Protein AF-A0A538CZS0-F1 (afdb_monomer_lite)

Sequence (150 aa):
MLSRRKFIGIAGGVGAAGVAGTAAWSTLLRDHVDQAVDQRDGAADGTQPDTTPSTTAPPTASAKRVLVVLQLSGGNDGLNTLIPSDPRYRDARHALAIPEADLVAINAAGYSLHPSLAPLAPLWNQGTVTAYEGIGMKDQSRSHFKAMDT

Secondary structure (DSSP, 8-state):
---HHHHHHHHHHGGGSTTHHHHHHHHHHHHHHHHHHHHHHTT------------PPPP-------------SS---HHHHEEE--HHHHHH-TTTPPPGGG-EE-SSTTEEE-GGGGGGHHHHHTTS---------SS--S-HHHHHH-

Structure (mmCIF, N/CA/C/O backbone):
data_AF-A0A538CZS0-F1
#
_entry.id   AF-A0A538CZS0-F1
#
loop_
_atom_site.group_PDB
_atom_site.id
_atom_site.type_symbol
_atom_site.label_atom_id
_atom_site.label_alt_id
_atom_site.label_comp_id
_atom_site.label_asym_id
_atom_site.label_entity_id
_atom_site.label_seq_id
_atom_site.pdbx_PDB_ins_code
_atom_site.Cartn_x
_atom_site.Cartn_y
_atom_site.Cartn_z
_atom_site.occupancy
_atom_site.B_iso_or_equiv
_atom_site.auth_seq_id
_atom_site.auth_comp_id
_atom_site.auth_asym_id
_atom_site.auth_atom_id
_atom_site.pdbx_PDB_model_num
ATOM 1 N N . MET A 1 1 ? 10.166 11.599 16.421 1.00 54.00 1 MET A N 1
ATOM 2 C CA . MET A 1 1 ? 8.840 11.584 15.763 1.00 54.00 1 MET A CA 1
ATOM 3 C C . MET A 1 1 ? 8.507 10.177 15.286 1.00 54.00 1 MET A C 1
ATOM 5 O O . MET A 1 1 ? 9.414 9.452 14.886 1.00 54.00 1 MET A O 1
ATOM 9 N N . LEU A 1 2 ? 7.238 9.770 15.365 1.00 65.19 2 LEU A N 1
ATOM 10 C CA . LEU A 1 2 ? 6.766 8.488 14.835 1.00 65.19 2 LEU A CA 1
ATOM 11 C C . LEU A 1 2 ? 6.650 8.588 13.303 1.00 65.19 2 LEU A C 1
ATOM 13 O O . LEU A 1 2 ? 5.971 9.478 12.805 1.00 65.19 2 LEU A O 1
ATOM 17 N N . SER A 1 3 ? 7.336 7.725 12.548 1.00 73.81 3 SER A N 1
ATOM 18 C CA . SER A 1 3 ? 7.251 7.717 11.076 1.00 73.81 3 SER A CA 1
ATOM 19 C C . SER A 1 3 ? 6.062 6.879 10.593 1.00 73.81 3 SER A C 1
ATOM 21 O O . SER A 1 3 ? 5.660 5.949 11.288 1.00 73.81 3 SER A O 1
ATOM 23 N N . ARG A 1 4 ? 5.542 7.127 9.378 1.00 73.81 4 ARG A N 1
ATOM 24 C CA . ARG A 1 4 ? 4.459 6.324 8.758 1.00 73.81 4 ARG A CA 1
ATOM 25 C C . ARG A 1 4 ? 4.717 4.823 8.855 1.00 73.81 4 ARG A C 1
ATOM 27 O O . ARG A 1 4 ? 3.868 4.068 9.311 1.00 73.81 4 ARG A O 1
ATOM 34 N N . ARG A 1 5 ? 5.905 4.395 8.414 1.00 72.25 5 ARG A N 1
ATOM 35 C CA . ARG A 1 5 ? 6.295 2.977 8.416 1.00 72.25 5 ARG A CA 1
ATOM 36 C C . ARG A 1 5 ? 6.303 2.415 9.837 1.00 72.25 5 ARG A C 1
ATOM 38 O O . ARG A 1 5 ? 5.870 1.289 10.040 1.00 72.25 5 ARG A O 1
ATOM 45 N N . LYS A 1 6 ? 6.737 3.215 10.816 1.00 72.56 6 LYS A N 1
ATOM 46 C CA . LYS A 1 6 ? 6.745 2.826 12.228 1.00 72.56 6 LYS A CA 1
ATOM 47 C C . LYS A 1 6 ? 5.328 2.769 12.808 1.00 72.56 6 LYS A C 1
ATOM 49 O O . LYS A 1 6 ? 5.031 1.822 13.518 1.00 72.56 6 LYS A O 1
ATOM 54 N N . PHE A 1 7 ? 4.446 3.707 12.462 1.00 76.62 7 PHE A N 1
ATOM 55 C CA . PHE A 1 7 ? 3.037 3.672 12.861 1.00 76.62 7 PHE A CA 1
ATOM 56 C C . PHE A 1 7 ? 2.324 2.436 12.302 1.00 76.62 7 PHE A C 1
ATOM 58 O O . PHE A 1 7 ? 1.724 1.696 13.070 1.00 76.62 7 PHE A O 1
ATOM 65 N N . ILE A 1 8 ? 2.447 2.158 10.999 1.00 74.12 8 ILE A N 1
ATOM 66 C CA . ILE A 1 8 ? 1.788 0.997 10.379 1.00 74.12 8 ILE A CA 1
ATOM 67 C C . ILE A 1 8 ? 2.381 -0.325 10.887 1.00 74.12 8 ILE A C 1
ATOM 69 O O . ILE A 1 8 ? 1.642 -1.268 11.162 1.00 74.12 8 ILE A O 1
ATOM 73 N N . GLY A 1 9 ? 3.702 -0.380 11.081 1.00 67.19 9 GLY A N 1
ATOM 74 C CA . GLY A 1 9 ? 4.360 -1.537 11.686 1.00 67.19 9 GLY A CA 1
ATOM 75 C C . GLY A 1 9 ? 3.875 -1.820 13.110 1.00 67.19 9 GLY A C 1
ATOM 76 O O . GLY A 1 9 ? 3.697 -2.977 13.473 1.00 67.19 9 GLY A O 1
ATOM 77 N N . ILE A 1 10 ? 3.599 -0.776 13.898 1.00 65.62 10 ILE A N 1
ATOM 78 C CA . ILE A 1 10 ? 3.008 -0.909 15.237 1.00 65.62 10 ILE A CA 1
ATOM 79 C C . ILE A 1 10 ? 1.525 -1.294 15.140 1.00 65.62 10 ILE A C 1
ATOM 81 O O . ILE A 1 10 ? 1.099 -2.196 15.851 1.00 65.62 10 ILE A O 1
ATOM 85 N N . ALA A 1 11 ? 0.755 -0.687 14.232 1.00 58.12 11 ALA A N 1
ATOM 86 C CA . ALA A 1 11 ? -0.676 -0.954 14.069 1.00 58.12 11 ALA A CA 1
ATOM 87 C C . ALA A 1 11 ? -0.975 -2.413 13.685 1.00 58.12 11 ALA A C 1
ATOM 89 O O . ALA A 1 11 ? -1.901 -3.005 14.230 1.00 58.12 11 ALA A O 1
ATOM 90 N N . GLY A 1 12 ? -0.169 -3.024 12.808 1.00 51.12 12 GLY A N 1
ATOM 91 C CA . GLY A 1 12 ? -0.274 -4.463 12.537 1.00 51.12 12 GLY A CA 1
ATOM 92 C C . GLY A 1 12 ? 0.479 -5.354 13.540 1.00 51.12 12 GLY A C 1
ATOM 93 O O . GLY A 1 12 ? 0.241 -6.555 13.605 1.00 51.12 12 GLY A O 1
ATOM 94 N N . GLY A 1 13 ? 1.364 -4.775 14.359 1.00 42.16 13 GLY A N 1
ATOM 95 C CA . GLY A 1 13 ? 2.134 -5.463 15.402 1.00 42.16 13 GLY A CA 1
ATOM 96 C C . GLY A 1 13 ? 1.402 -5.654 16.738 1.00 42.16 13 GLY A C 1
ATOM 97 O O . GLY A 1 13 ? 1.855 -6.435 17.569 1.00 42.16 13 GLY A O 1
ATOM 98 N N . VAL A 1 14 ? 0.244 -5.021 16.953 1.00 43.66 14 VAL A N 1
ATOM 99 C CA . VAL A 1 14 ? -0.605 -5.269 18.144 1.00 43.66 14 VAL A CA 1
ATOM 100 C C . VAL A 1 14 ? -1.499 -6.517 17.968 1.00 43.66 14 VAL A C 1
ATOM 102 O O . VAL A 1 14 ? -2.316 -6.844 18.822 1.00 43.66 14 VAL A O 1
ATOM 105 N N . GLY A 1 15 ? -1.286 -7.299 16.904 1.00 41.75 15 GLY A N 1
ATOM 106 C CA . GLY A 1 15 ? -1.905 -8.614 16.699 1.00 41.75 15 GLY A CA 1
ATOM 107 C C . GLY A 1 15 ? -1.211 -9.794 17.398 1.00 41.75 15 GLY A C 1
ATOM 108 O O . GLY A 1 15 ? -1.587 -10.932 17.139 1.00 41.75 15 GLY A O 1
ATOM 109 N N . ALA A 1 16 ? -0.205 -9.561 18.254 1.00 39.06 16 ALA A N 1
ATOM 110 C CA . ALA A 1 16 ? 0.530 -10.623 18.961 1.00 39.06 16 ALA A CA 1
ATOM 111 C C . ALA A 1 16 ? 0.676 -10.387 20.479 1.00 39.06 16 ALA A C 1
ATOM 113 O O . ALA A 1 16 ? 1.658 -10.800 21.090 1.00 39.06 16 ALA A O 1
ATOM 114 N N . ALA A 1 17 ? -0.307 -9.747 21.114 1.00 35.91 17 ALA A N 1
ATOM 115 C CA . ALA A 1 17 ? -0.451 -9.754 22.569 1.00 35.91 17 ALA A CA 1
ATOM 116 C C . ALA A 1 17 ? -1.849 -10.280 22.897 1.00 35.91 17 ALA A C 1
ATOM 118 O O . ALA A 1 17 ? -2.836 -9.550 22.787 1.00 35.91 17 ALA A O 1
ATOM 119 N N . GLY A 1 18 ? -1.926 -11.577 23.214 1.00 33.78 18 GLY A N 1
ATOM 120 C CA . GLY A 1 18 ? -3.180 -12.283 23.466 1.00 33.78 18 GLY A CA 1
ATOM 121 C C . GLY A 1 18 ? -4.102 -11.494 24.386 1.00 33.78 18 GLY A C 1
ATOM 122 O O . GLY A 1 18 ? -3.630 -11.028 25.410 1.00 33.78 18 GLY A O 1
ATOM 123 N N . VAL A 1 19 ? -5.370 -11.347 23.979 1.00 40.50 19 VAL A N 1
ATOM 124 C CA . VAL A 1 19 ? -6.571 -10.808 24.668 1.00 40.50 19 VAL A CA 1
ATOM 125 C C . VAL A 1 19 ? -6.433 -9.458 25.415 1.00 40.50 19 VAL A C 1
ATOM 127 O O . VAL A 1 19 ? -7.321 -8.620 25.313 1.00 40.50 19 VAL A O 1
ATOM 130 N N . ALA A 1 20 ? -5.336 -9.184 26.114 1.00 39.78 20 ALA A N 1
ATOM 131 C CA . ALA A 1 20 ? -5.055 -7.974 26.875 1.00 39.78 20 ALA A CA 1
ATOM 132 C C . ALA A 1 20 ? -4.499 -6.809 26.030 1.00 39.78 20 ALA A C 1
ATOM 134 O O . ALA A 1 20 ? -4.776 -5.651 26.336 1.00 39.78 20 ALA A O 1
ATOM 135 N N . GLY A 1 21 ? -3.732 -7.075 24.964 1.00 34.44 21 GLY A N 1
ATOM 136 C CA . GLY A 1 21 ? -3.072 -6.014 24.186 1.00 34.44 21 GLY A CA 1
ATOM 137 C C . GLY A 1 21 ? -4.030 -5.210 23.303 1.00 34.44 21 GLY A C 1
ATOM 138 O O . GLY A 1 21 ? -4.004 -3.979 23.305 1.00 34.44 21 GLY A O 1
ATOM 139 N N . THR A 1 22 ? -4.926 -5.897 22.594 1.00 42.97 22 THR A N 1
ATOM 140 C CA . THR A 1 22 ? -6.018 -5.269 21.833 1.00 42.97 22 THR A CA 1
ATOM 141 C C . THR A 1 22 ? -7.016 -4.576 22.759 1.00 42.97 22 THR A C 1
ATOM 143 O O . THR A 1 22 ? -7.485 -3.483 22.442 1.00 42.97 22 THR A O 1
ATOM 146 N N . ALA A 1 23 ? -7.282 -5.157 23.936 1.00 47.72 23 ALA A N 1
ATOM 147 C CA . ALA A 1 23 ? -8.122 -4.545 24.957 1.00 47.72 23 ALA A CA 1
ATOM 148 C C . ALA A 1 23 ? -7.555 -3.189 25.400 1.00 47.72 23 ALA A C 1
ATOM 150 O O . ALA A 1 23 ? -8.274 -2.201 25.295 1.00 47.72 23 ALA A O 1
ATOM 151 N N . ALA A 1 24 ? -6.271 -3.110 25.761 1.00 46.84 24 ALA A N 1
ATOM 152 C CA . ALA A 1 24 ? -5.651 -1.886 26.273 1.00 46.84 24 ALA A CA 1
ATOM 153 C C . ALA A 1 24 ? -5.625 -0.725 25.260 1.00 46.84 24 ALA A C 1
ATOM 155 O O . ALA A 1 24 ? -5.932 0.414 25.607 1.00 46.84 24 ALA A O 1
ATOM 156 N N . TRP A 1 25 ? -5.302 -0.998 23.990 1.00 46.38 25 TRP A N 1
ATOM 157 C CA . TRP A 1 25 ? -5.346 0.035 22.946 1.00 46.38 25 TRP A CA 1
ATOM 158 C C . TRP A 1 25 ? -6.777 0.464 22.628 1.00 46.38 25 TRP A C 1
ATOM 160 O O . TRP A 1 25 ? -7.038 1.646 22.422 1.00 46.38 25 TRP A O 1
ATOM 170 N N . SER A 1 26 ? -7.718 -0.482 22.631 1.00 53.31 26 SER A N 1
ATOM 171 C CA . SER A 1 26 ? -9.125 -0.177 22.395 1.00 53.31 26 SER A CA 1
ATOM 172 C C . SER A 1 26 ? -9.767 0.606 23.544 1.00 53.31 26 SER A C 1
ATOM 174 O O . SER A 1 26 ? -10.614 1.447 23.275 1.00 53.31 26 SER A O 1
ATOM 176 N N . THR A 1 27 ? -9.373 0.379 24.803 1.00 54.12 27 THR A N 1
ATOM 177 C CA . THR A 1 27 ? -9.865 1.150 25.958 1.00 54.12 27 THR A CA 1
ATOM 178 C C . THR A 1 27 ? -9.278 2.551 25.969 1.00 54.12 27 THR A C 1
ATOM 180 O O . THR A 1 27 ? -10.036 3.503 26.030 1.00 54.12 27 THR A O 1
ATOM 183 N N . LEU A 1 28 ? -7.963 2.700 25.775 1.00 56.12 28 LEU A N 1
ATOM 184 C CA . LEU A 1 28 ? -7.327 4.021 25.713 1.00 56.12 28 LEU A CA 1
ATOM 185 C C . LEU A 1 28 ? -7.893 4.890 24.583 1.00 56.12 28 LEU A C 1
ATOM 187 O O . LEU A 1 28 ? -8.111 6.084 24.779 1.00 56.12 28 LEU A O 1
ATOM 191 N N . LEU A 1 29 ? -8.147 4.295 23.412 1.00 61.44 29 LEU A N 1
ATOM 192 C CA . LEU A 1 29 ? -8.760 5.004 22.292 1.00 61.44 29 LEU A CA 1
ATOM 193 C C . LEU A 1 29 ? -10.229 5.348 22.575 1.00 61.44 29 LEU A C 1
ATOM 195 O O . LEU A 1 29 ? -10.646 6.450 22.237 1.00 61.44 29 LEU A O 1
ATOM 199 N N . ARG A 1 30 ? -10.996 4.443 23.206 1.00 63.91 30 ARG A N 1
ATOM 200 C CA . ARG A 1 30 ? -12.384 4.712 23.624 1.00 63.91 30 ARG A CA 1
ATOM 201 C C . ARG A 1 30 ? -12.447 5.851 24.633 1.00 63.91 30 ARG A C 1
ATOM 203 O O . ARG A 1 30 ? -13.169 6.800 24.380 1.00 63.91 30 ARG A O 1
ATOM 210 N N . ASP A 1 31 ? -11.615 5.830 25.668 1.00 61.44 31 ASP A N 1
ATOM 211 C CA . ASP A 1 31 ? -11.610 6.867 26.704 1.00 61.44 31 ASP A CA 1
ATOM 212 C C . ASP A 1 31 ? -11.300 8.255 26.114 1.00 61.44 31 ASP A C 1
ATOM 214 O O . ASP A 1 31 ? -11.951 9.237 26.456 1.00 61.44 31 ASP A O 1
ATOM 218 N N . HIS A 1 32 ? -10.347 8.349 25.177 1.00 61.78 32 HIS A N 1
ATOM 219 C CA . HIS A 1 32 ? -10.022 9.619 24.507 1.00 61.78 32 HIS A CA 1
ATOM 220 C C . HIS A 1 32 ? -11.127 10.086 23.559 1.00 61.78 32 HIS A C 1
ATOM 222 O O . HIS A 1 32 ? -11.363 11.284 23.415 1.00 61.78 32 HIS A O 1
ATOM 228 N N . VAL A 1 33 ? -11.786 9.145 22.888 1.00 64.25 33 VAL A N 1
ATOM 229 C CA . VAL A 1 33 ? -12.923 9.425 22.015 1.00 64.25 33 VAL A CA 1
ATOM 230 C C . VAL A 1 33 ? -14.121 9.906 22.829 1.00 64.25 33 VAL A C 1
ATOM 232 O O . VAL A 1 33 ? -14.718 10.913 22.463 1.00 64.25 33 VAL A O 1
ATOM 235 N N . ASP A 1 34 ? -14.436 9.240 23.936 1.00 65.19 34 ASP A N 1
ATOM 236 C CA . ASP A 1 34 ? -15.552 9.584 24.813 1.00 6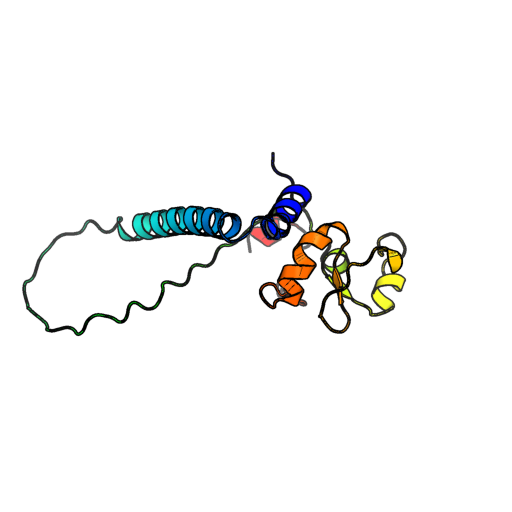5.19 34 ASP A CA 1
ATOM 237 C C . ASP A 1 34 ? -15.315 10.953 25.468 1.00 65.19 34 ASP A C 1
ATOM 239 O O . ASP A 1 34 ? -16.191 11.814 25.420 1.00 65.19 34 ASP A O 1
ATOM 243 N N . GLN A 1 35 ? -14.088 11.233 25.928 1.00 61.09 35 GLN A N 1
ATOM 244 C CA . GLN A 1 35 ? -13.702 12.567 26.410 1.00 61.09 35 GLN A CA 1
ATOM 245 C C . GLN A 1 35 ? -13.814 13.651 25.325 1.00 61.09 35 GLN A C 1
ATOM 247 O O . GLN A 1 35 ? -14.250 14.766 25.610 1.00 61.09 35 GLN A O 1
ATOM 252 N N . ALA A 1 36 ? -13.440 13.346 24.079 1.00 56.00 36 ALA A N 1
ATOM 253 C CA . ALA A 1 36 ? -13.548 14.289 22.964 1.00 56.00 36 ALA A CA 1
ATOM 254 C C . ALA A 1 36 ? -15.002 14.527 22.513 1.00 56.00 36 ALA A C 1
ATOM 256 O O . ALA A 1 36 ? -15.297 15.577 21.939 1.00 56.00 36 ALA A O 1
ATOM 257 N N . VAL A 1 37 ? -15.901 13.565 22.744 1.00 59.53 37 VAL A N 1
ATOM 258 C CA . VAL A 1 37 ? -17.344 13.695 22.502 1.00 59.53 37 VAL A CA 1
ATOM 259 C C . VAL A 1 37 ? -17.992 14.534 23.606 1.00 59.53 37 VAL A C 1
ATOM 261 O O . VAL A 1 37 ? -18.672 15.506 23.287 1.00 59.53 37 VAL A O 1
ATOM 264 N N . ASP A 1 38 ? -17.703 14.249 24.877 1.00 63.47 38 ASP A N 1
ATOM 265 C CA . ASP A 1 38 ? -18.254 14.992 26.021 1.00 63.47 38 ASP A CA 1
ATOM 266 C C . ASP A 1 38 ? -17.830 16.473 26.023 1.00 63.47 38 ASP A C 1
ATOM 268 O O . ASP A 1 38 ? -18.616 17.354 26.371 1.00 63.47 38 ASP A O 1
ATOM 272 N N . GLN A 1 39 ? -16.616 16.786 25.553 1.00 58.34 39 GLN A N 1
ATOM 273 C CA . GLN A 1 39 ? -16.155 18.172 25.399 1.00 58.34 39 GLN A CA 1
ATOM 274 C C . GLN A 1 39 ? -16.937 18.984 24.351 1.00 58.34 39 GLN A C 1
ATOM 276 O O . GLN A 1 39 ? -16.927 20.213 24.418 1.00 58.34 39 GLN A O 1
ATOM 281 N N . ARG A 1 40 ? -17.611 18.341 23.384 1.00 50.72 40 ARG A N 1
ATOM 282 C CA . ARG A 1 40 ? -18.443 19.039 22.382 1.00 50.72 40 ARG A CA 1
ATOM 283 C C . ARG A 1 40 ? -19.852 19.321 22.887 1.00 50.72 40 ARG A C 1
ATOM 285 O O . ARG A 1 40 ? -20.420 20.348 22.526 1.00 50.72 40 ARG A O 1
ATOM 292 N N . ASP A 1 41 ? -20.383 18.442 23.729 1.00 53.03 41 ASP A N 1
ATOM 293 C CA . ASP A 1 41 ? -21.728 18.574 24.294 1.00 53.03 41 ASP A CA 1
ATOM 294 C C . ASP A 1 41 ? -21.758 19.556 25.492 1.00 53.03 41 ASP A C 1
ATOM 296 O O . ASP A 1 41 ? -22.818 20.055 25.862 1.00 53.03 41 ASP A O 1
ATOM 300 N N . GLY A 1 42 ? -20.594 19.903 26.060 1.00 43.97 42 GLY A N 1
ATOM 301 C CA . GLY A 1 42 ? -20.446 20.829 27.193 1.00 43.97 42 GLY A CA 1
ATOM 302 C C . GLY A 1 42 ? -20.408 22.332 26.865 1.00 43.97 42 GLY A C 1
ATOM 303 O O . GLY A 1 42 ? -20.180 23.128 27.769 1.00 43.97 42 GLY A O 1
ATOM 304 N N . ALA A 1 43 ? -20.605 22.748 25.607 1.00 44.09 43 ALA A N 1
ATOM 305 C CA . ALA A 1 43 ? -20.548 24.161 25.191 1.00 44.09 43 ALA A CA 1
ATOM 306 C C . ALA A 1 43 ? -21.929 24.835 25.018 1.00 44.09 43 ALA A C 1
ATOM 308 O O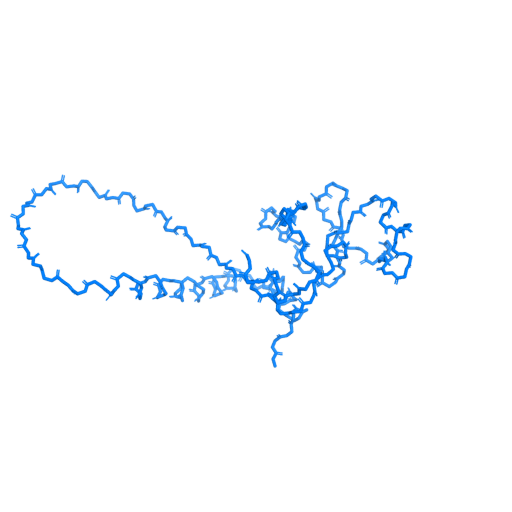 . ALA A 1 43 ? -22.042 25.839 24.314 1.00 44.09 43 ALA A O 1
ATOM 309 N N . ALA A 1 44 ? -22.981 24.300 25.644 1.00 43.50 44 ALA A N 1
ATOM 310 C CA . ALA A 1 44 ? -24.325 24.879 25.637 1.00 43.50 44 ALA A CA 1
ATOM 311 C C . ALA A 1 44 ? -24.746 25.340 27.045 1.00 43.50 44 ALA A C 1
ATOM 313 O O . ALA A 1 44 ? -25.640 24.764 27.660 1.00 43.50 44 ALA A O 1
ATOM 314 N N . ASP A 1 45 ? -24.114 26.401 27.550 1.00 43.53 45 ASP A N 1
ATOM 315 C CA . ASP A 1 45 ? -24.638 27.163 28.688 1.00 43.53 45 ASP A CA 1
ATOM 316 C C . ASP A 1 45 ? -25.668 28.187 28.188 1.00 43.53 45 ASP A C 1
ATOM 318 O O . ASP A 1 45 ? -25.334 29.204 27.579 1.00 43.53 45 ASP A O 1
ATOM 322 N N . GLY A 1 46 ? -26.944 27.890 28.440 1.00 34.56 46 GLY A N 1
ATOM 323 C CA . GLY A 1 46 ? -28.086 28.740 28.113 1.00 34.56 46 GLY A CA 1
ATOM 324 C C . GLY A 1 46 ? -29.377 28.261 28.787 1.00 34.56 46 GLY A C 1
ATOM 325 O O . GLY A 1 46 ? -30.209 27.624 28.158 1.00 34.56 46 GLY A O 1
ATOM 326 N N . THR A 1 47 ? -29.495 28.538 30.087 1.00 36.44 47 THR A N 1
ATOM 327 C CA . THR A 1 47 ? -30.707 28.778 30.906 1.00 36.44 47 THR A CA 1
ATOM 328 C C . THR A 1 47 ? -32.098 28.404 30.331 1.00 36.44 47 THR A C 1
ATOM 330 O O . THR A 1 47 ? -32.612 29.125 29.484 1.00 36.44 47 THR A O 1
ATOM 333 N N . GLN A 1 48 ? -32.781 27.376 30.873 1.00 36.41 48 GLN A N 1
ATOM 334 C CA . GLN A 1 48 ? -33.893 27.438 31.871 1.00 36.41 48 GLN A CA 1
ATOM 335 C C . GLN A 1 48 ? -34.649 26.078 31.980 1.00 36.41 48 GLN A C 1
ATOM 337 O O . GLN A 1 48 ? -34.676 25.326 31.008 1.00 36.41 48 GLN A O 1
ATOM 342 N N . PRO A 1 49 ? -35.277 25.746 33.133 1.00 47.16 49 PRO A N 1
ATOM 343 C CA . PRO A 1 49 ? -35.949 24.472 33.376 1.00 47.16 49 PRO A CA 1
ATOM 344 C C . PRO A 1 49 ? -37.452 24.556 33.073 1.00 47.16 49 PRO A C 1
ATOM 346 O O . PRO A 1 49 ? -38.093 25.553 33.402 1.00 47.16 49 PRO A O 1
ATOM 349 N N . ASP A 1 50 ? -38.032 23.482 32.538 1.00 31.81 50 ASP A N 1
ATOM 350 C CA . ASP A 1 50 ? -39.476 23.272 32.621 1.00 31.81 50 ASP A CA 1
ATOM 351 C C . ASP A 1 50 ? -39.789 21.795 32.890 1.00 31.81 50 ASP A C 1
ATOM 353 O O . ASP A 1 50 ? -39.258 20.882 32.254 1.00 31.81 50 ASP A O 1
ATOM 357 N N . THR A 1 51 ? -40.598 21.564 33.918 1.00 42.88 51 THR A N 1
ATOM 358 C CA . THR A 1 51 ? -40.923 20.249 34.469 1.00 42.88 51 THR A CA 1
ATOM 359 C C . THR A 1 51 ? -42.201 19.712 33.834 1.00 42.88 51 THR A C 1
ATOM 361 O O . THR A 1 51 ? -43.301 20.093 34.227 1.00 42.88 51 THR A O 1
ATOM 364 N N . THR A 1 52 ? -42.077 18.753 32.917 1.00 33.81 52 THR A N 1
ATOM 365 C CA . THR A 1 52 ? -43.170 17.836 32.549 1.00 33.81 52 THR A CA 1
ATOM 366 C C . THR A 1 52 ? -42.642 16.399 32.505 1.00 33.81 52 THR A C 1
ATOM 368 O O . THR A 1 52 ? -41.691 16.123 31.772 1.00 33.81 52 THR A O 1
ATOM 371 N N . PRO A 1 53 ? -43.211 15.447 33.273 1.00 38.22 53 PRO A N 1
ATOM 372 C CA . PRO A 1 53 ? -42.757 14.066 33.234 1.00 38.22 53 PRO A CA 1
ATOM 373 C C . PRO A 1 53 ? -43.377 13.381 32.013 1.00 38.22 53 PRO A C 1
ATOM 375 O O . PRO A 1 53 ? -44.513 12.913 32.047 1.00 38.22 53 PRO A O 1
ATOM 378 N N . SER A 1 54 ? -42.633 13.318 30.912 1.00 33.84 54 SER A N 1
ATOM 379 C CA . SER A 1 54 ? -42.939 12.400 29.816 1.00 33.84 54 SER A CA 1
ATOM 380 C C . SER A 1 54 ? -42.280 11.054 30.120 1.00 33.84 54 SER A C 1
ATOM 382 O O . SER A 1 54 ? -41.058 10.936 30.203 1.00 33.84 54 SER A O 1
ATOM 384 N N . THR A 1 55 ? -43.110 10.027 30.322 1.00 42.38 55 THR A N 1
ATOM 385 C CA . THR A 1 55 ? -42.665 8.629 30.385 1.00 42.38 55 THR A CA 1
ATOM 386 C C . THR A 1 55 ? -42.081 8.268 29.022 1.00 42.38 55 THR A C 1
ATOM 388 O O . THR A 1 55 ? -42.805 7.920 28.094 1.00 42.38 55 THR A O 1
ATOM 391 N N . THR A 1 56 ? -40.765 8.411 28.894 1.00 37.41 56 THR A N 1
ATOM 392 C CA . THR A 1 56 ? -39.998 8.008 27.718 1.00 37.41 56 THR A CA 1
ATOM 393 C C . THR A 1 56 ? -39.352 6.673 28.052 1.00 37.41 56 THR A C 1
ATOM 395 O O . THR A 1 56 ? -38.575 6.573 29.002 1.00 37.41 56 THR A O 1
ATOM 398 N N . ALA A 1 57 ? -39.720 5.630 27.305 1.00 38.31 57 ALA A N 1
ATOM 399 C CA . ALA A 1 57 ? -39.007 4.357 27.307 1.00 38.31 57 ALA A CA 1
ATOM 400 C C . ALA A 1 57 ? -37.494 4.620 27.177 1.00 38.31 57 ALA A C 1
ATOM 402 O O . ALA A 1 57 ? -37.125 5.556 26.462 1.00 38.31 57 ALA A O 1
ATOM 403 N N . PRO A 1 58 ? -36.617 3.845 27.845 1.00 39.16 58 PRO A N 1
ATOM 404 C CA . PRO A 1 58 ? -35.187 4.103 27.787 1.00 39.16 58 PRO A CA 1
ATOM 405 C C . PRO A 1 58 ? -34.769 4.156 26.313 1.00 39.16 58 PRO A C 1
ATOM 407 O O . PRO A 1 58 ? -35.089 3.218 25.571 1.00 39.16 58 PRO A O 1
ATOM 410 N N . PRO A 1 59 ? -34.111 5.238 25.852 1.00 43.44 59 PRO A N 1
ATOM 411 C CA . PRO A 1 59 ? -33.564 5.246 24.513 1.00 43.44 59 PRO A CA 1
ATOM 412 C C . PRO A 1 59 ? -32.654 4.027 24.433 1.00 43.44 59 PRO A C 1
ATOM 414 O O . PRO A 1 59 ? -31.734 3.873 25.238 1.00 43.44 59 PRO A O 1
ATOM 417 N N . THR A 1 60 ? -32.939 3.119 23.500 1.00 46.53 60 THR A N 1
ATOM 418 C CA . THR A 1 60 ? -31.948 2.119 23.117 1.00 46.53 60 THR A CA 1
ATOM 419 C C . THR A 1 60 ? -30.779 2.942 22.619 1.00 46.53 60 THR A C 1
ATOM 421 O O . THR A 1 60 ? -30.882 3.545 21.553 1.00 46.53 60 THR A O 1
ATOM 424 N N . ALA A 1 61 ? -29.747 3.086 23.451 1.00 52.28 61 ALA A N 1
ATOM 425 C CA . ALA A 1 61 ? -28.592 3.901 23.146 1.00 52.28 61 ALA A CA 1
ATOM 426 C C . ALA A 1 61 ? -28.018 3.362 21.840 1.00 52.28 61 ALA A C 1
ATOM 428 O O . ALA A 1 61 ? -27.381 2.309 21.811 1.00 52.28 61 ALA A O 1
ATOM 429 N N . SER A 1 62 ? -28.323 4.037 20.731 1.00 58.44 62 SER A N 1
ATOM 430 C CA . SER A 1 62 ? -27.700 3.764 19.452 1.00 58.44 62 SER A CA 1
ATOM 431 C C . SER A 1 62 ? -26.215 3.909 19.717 1.00 58.44 62 SER A C 1
ATOM 433 O O . SER A 1 62 ? -25.781 5.012 20.055 1.00 58.44 62 SER A O 1
ATOM 435 N N . ALA A 1 63 ? -25.470 2.802 19.673 1.00 65.25 63 ALA A N 1
ATOM 436 C CA . ALA A 1 63 ? -24.040 2.818 19.935 1.00 65.25 63 ALA A CA 1
ATOM 437 C C . ALA A 1 63 ? -23.432 3.963 19.117 1.00 65.25 63 ALA A C 1
ATOM 439 O O . ALA A 1 63 ? -23.516 3.950 17.883 1.00 65.25 63 ALA A O 1
ATOM 440 N N . LYS A 1 64 ? -22.941 5.003 19.809 1.00 75.75 64 LYS A N 1
ATOM 441 C CA . LYS A 1 64 ? -22.413 6.210 19.171 1.00 75.75 64 LYS A CA 1
ATOM 442 C C . LYS A 1 64 ? -21.315 5.748 18.209 1.00 75.75 64 LYS A C 1
ATOM 444 O O . LYS A 1 64 ? -20.354 5.102 18.621 1.00 75.75 64 LYS A O 1
ATOM 449 N N . ARG A 1 65 ? -21.489 5.993 16.908 1.00 83.94 65 ARG A N 1
ATOM 450 C CA . ARG A 1 65 ? -20.485 5.627 15.901 1.00 83.94 65 ARG A CA 1
ATOM 451 C C . ARG A 1 65 ? -19.440 6.725 15.862 1.00 83.94 65 ARG A C 1
ATOM 453 O O . ARG A 1 65 ? -19.777 7.886 15.658 1.00 83.94 65 ARG A O 1
ATOM 460 N N . VAL A 1 66 ? -18.184 6.343 16.030 1.00 87.88 66 VAL A N 1
ATOM 461 C CA . VAL A 1 66 ? -17.059 7.275 16.023 1.00 87.88 66 VAL A CA 1
ATOM 462 C C . VAL A 1 66 ? -16.238 7.018 14.771 1.00 87.88 66 VAL A C 1
ATOM 464 O O . VAL A 1 66 ? -15.836 5.886 14.507 1.00 87.88 66 VAL A O 1
ATOM 467 N N . LEU A 1 67 ? -15.984 8.079 14.008 1.00 89.00 67 LEU A N 1
ATOM 468 C CA . LEU A 1 67 ? -15.044 8.063 12.896 1.00 89.00 67 LEU A CA 1
ATOM 469 C C . LEU A 1 67 ? -13.708 8.638 13.364 1.00 89.00 67 LEU A C 1
ATOM 471 O O . LEU A 1 67 ? -13.626 9.804 13.746 1.00 89.00 67 LEU A O 1
ATOM 475 N N . VAL A 1 68 ? -12.659 7.824 13.288 1.00 88.69 68 VAL A N 1
ATOM 476 C CA . VAL A 1 68 ? -11.281 8.269 13.508 1.00 88.69 68 VAL A CA 1
ATOM 477 C C . VAL A 1 68 ? -10.619 8.462 12.148 1.00 88.69 68 VAL A C 1
ATOM 479 O O . VAL A 1 68 ? -10.510 7.515 11.371 1.00 88.69 68 VAL A O 1
ATOM 482 N N . VAL A 1 69 ? -10.169 9.685 11.861 1.00 90.31 69 VAL A N 1
ATOM 483 C CA . VAL A 1 69 ? -9.445 10.019 10.626 1.00 90.31 69 VAL A CA 1
ATOM 484 C C . VAL A 1 69 ? -7.963 10.171 10.943 1.00 90.31 69 VAL A C 1
ATOM 486 O O . VAL A 1 69 ? -7.576 10.993 11.770 1.00 90.31 69 VAL A O 1
ATOM 489 N N . LEU A 1 70 ? -7.127 9.380 10.270 1.00 87.25 70 LEU A N 1
ATOM 490 C CA . LEU A 1 70 ? -5.674 9.434 10.409 1.00 87.25 70 LEU A CA 1
ATOM 491 C C . LEU A 1 70 ? -5.068 10.133 9.193 1.00 87.25 70 LEU A C 1
ATOM 493 O O . LEU A 1 70 ? -4.981 9.550 8.112 1.00 87.25 70 LEU A O 1
ATOM 497 N N . GLN A 1 71 ? -4.617 11.373 9.372 1.00 86.19 71 GLN A N 1
ATOM 498 C CA . GLN A 1 71 ? -3.858 12.087 8.350 1.00 86.19 71 GLN A CA 1
ATOM 499 C C . GLN A 1 71 ? -2.368 11.773 8.494 1.00 86.19 71 GLN A C 1
ATOM 501 O O . GLN A 1 71 ? -1.767 11.970 9.550 1.00 86.19 71 GLN A O 1
ATOM 506 N N . LEU A 1 72 ? -1.758 11.293 7.414 1.00 84.12 72 LEU A N 1
ATOM 507 C CA . LEU A 1 72 ? -0.332 10.992 7.358 1.00 84.12 72 LEU A CA 1
ATOM 508 C C . LEU A 1 72 ? 0.355 12.043 6.484 1.00 84.12 72 LEU A C 1
ATOM 510 O O . LEU A 1 72 ? 0.038 12.159 5.303 1.00 84.12 72 LEU A O 1
ATOM 514 N N . SER A 1 73 ? 1.292 12.809 7.049 1.00 81.00 73 SER A N 1
ATOM 515 C CA . SER A 1 73 ? 2.034 13.828 6.296 1.00 81.00 73 SER A CA 1
ATOM 516 C C . SER A 1 73 ? 2.911 13.209 5.198 1.00 81.00 73 SER A C 1
ATOM 518 O O . SER A 1 73 ? 3.553 12.175 5.407 1.00 81.00 73 SER A O 1
ATOM 520 N N . GLY A 1 74 ? 2.995 13.892 4.051 1.00 82.19 74 GLY A N 1
ATOM 521 C CA . GLY A 1 74 ? 3.793 13.487 2.889 1.00 82.19 74 GLY A CA 1
ATOM 522 C C . GLY A 1 74 ? 2.968 12.845 1.766 1.00 82.19 74 GLY A C 1
ATOM 523 O O . GLY A 1 74 ? 1.742 12.850 1.789 1.00 82.19 74 GLY A O 1
ATOM 524 N N . GLY A 1 75 ? 3.653 12.312 0.749 1.00 83.69 75 GLY A N 1
ATOM 525 C CA . GLY A 1 75 ? 3.020 11.613 -0.373 1.00 83.69 75 GLY A CA 1
ATOM 526 C C . GLY A 1 75 ? 2.838 10.114 -0.110 1.00 83.69 75 GLY A C 1
ATOM 527 O O . GLY A 1 75 ? 3.718 9.459 0.464 1.00 83.69 75 GLY A O 1
ATOM 528 N N . ASN A 1 76 ? 1.718 9.550 -0.569 1.00 88.75 76 ASN A N 1
ATOM 529 C CA . ASN A 1 76 ? 1.522 8.105 -0.637 1.00 88.75 76 ASN A CA 1
ATOM 530 C C . ASN A 1 76 ? 1.515 7.625 -2.089 1.00 88.75 76 ASN A C 1
ATOM 532 O O . ASN A 1 76 ? 0.847 8.211 -2.936 1.00 88.75 76 ASN A O 1
ATOM 536 N N . ASP A 1 77 ? 2.228 6.536 -2.356 1.00 92.44 77 ASP A N 1
ATOM 537 C CA . ASP A 1 77 ? 2.143 5.833 -3.631 1.00 92.44 77 ASP A CA 1
ATOM 538 C C . ASP A 1 77 ? 1.071 4.748 -3.511 1.00 92.44 77 ASP A C 1
ATOM 540 O O . ASP A 1 77 ? 1.326 3.666 -2.979 1.00 92.44 77 ASP A O 1
ATOM 544 N N . GLY A 1 78 ? -0.155 5.069 -3.932 1.00 92.25 78 GLY A N 1
ATOM 545 C CA . GLY A 1 78 ? -1.308 4.175 -3.794 1.00 92.25 78 GLY A CA 1
ATOM 546 C C . GLY A 1 78 ? -1.105 2.833 -4.498 1.00 92.25 78 GLY A C 1
ATOM 547 O O . GLY A 1 78 ? -1.384 1.795 -3.906 1.00 92.25 78 GLY A O 1
ATOM 548 N N . LEU A 1 79 ? -0.506 2.848 -5.694 1.00 94.75 79 LEU A N 1
ATOM 549 C CA . LEU A 1 79 ? -0.256 1.643 -6.493 1.00 94.75 79 LEU A CA 1
ATOM 550 C C . LEU A 1 79 ? 0.837 0.745 -5.907 1.00 94.75 79 LEU A C 1
ATOM 552 O O . LEU A 1 79 ? 0.834 -0.450 -6.164 1.00 94.75 79 LEU A O 1
ATOM 556 N N . ASN A 1 80 ? 1.757 1.291 -5.105 1.00 96.00 80 ASN A N 1
ATOM 557 C CA . ASN A 1 80 ? 2.681 0.474 -4.315 1.00 96.00 80 ASN A CA 1
ATOM 558 C C . ASN A 1 80 ? 2.142 0.169 -2.913 1.00 96.00 80 ASN A C 1
ATOM 560 O O . ASN A 1 80 ? 2.783 -0.584 -2.199 1.00 96.00 80 ASN A O 1
ATOM 564 N N . THR A 1 81 ? 1.011 0.743 -2.491 1.00 95.06 81 THR A N 1
ATOM 565 C CA . THR A 1 81 ? 0.355 0.435 -1.206 1.00 95.06 81 THR A CA 1
ATOM 566 C C . THR A 1 81 ? -0.547 -0.787 -1.362 1.00 95.06 81 THR A C 1
ATOM 568 O O . THR A 1 81 ? -0.408 -1.754 -0.616 1.00 95.06 81 THR A O 1
ATOM 571 N N . LEU A 1 82 ? -1.436 -0.732 -2.355 1.00 95.62 82 LEU A N 1
ATOM 572 C CA . LEU A 1 82 ? -2.325 -1.801 -2.784 1.00 95.62 82 LEU A CA 1
ATOM 573 C C . LEU A 1 82 ? -1.977 -2.106 -4.243 1.00 95.62 82 LEU A C 1
ATOM 575 O O . LEU A 1 82 ? -2.306 -1.336 -5.142 1.00 95.62 82 LEU A O 1
ATOM 579 N N . ILE A 1 83 ? -1.230 -3.183 -4.448 1.00 97.00 83 ILE A N 1
ATOM 580 C CA . ILE A 1 83 ? -0.545 -3.495 -5.700 1.00 97.00 83 ILE A CA 1
ATOM 581 C C . ILE A 1 83 ? -1.458 -4.377 -6.547 1.00 97.00 83 ILE A C 1
ATOM 583 O O . ILE A 1 83 ? -1.735 -5.503 -6.131 1.00 97.00 83 ILE A O 1
ATOM 587 N N . PRO A 1 84 ? -1.940 -3.904 -7.708 1.00 96.31 84 PRO A N 1
ATOM 588 C CA . PRO A 1 84 ? -2.756 -4.722 -8.589 1.00 96.31 84 PRO A CA 1
ATOM 589 C C . PRO A 1 84 ? -1.895 -5.775 -9.298 1.00 96.31 84 PRO A C 1
ATOM 591 O O . PRO A 1 84 ? -0.756 -5.526 -9.686 1.00 96.31 84 PRO A O 1
ATOM 594 N N . SER A 1 85 ? -2.481 -6.946 -9.520 1.00 95.12 85 SER A N 1
ATOM 595 C CA . SER A 1 85 ? -1.901 -8.043 -10.311 1.00 95.12 85 SER A CA 1
ATOM 596 C C . SER A 1 85 ? -1.891 -7.777 -11.823 1.00 95.12 85 SER A C 1
ATOM 598 O O . SER A 1 85 ? -1.294 -8.542 -12.579 1.00 95.12 85 SER A O 1
ATOM 600 N N . ASP A 1 86 ? -2.542 -6.698 -12.273 1.00 95.19 86 ASP A N 1
ATOM 601 C CA . ASP A 1 86 ? -2.580 -6.289 -13.676 1.00 95.19 86 ASP A CA 1
ATOM 602 C C . ASP A 1 86 ? -1.152 -6.026 -14.205 1.00 95.19 86 ASP A C 1
ATOM 604 O O . ASP A 1 86 ? -0.448 -5.175 -13.650 1.00 95.19 86 ASP A O 1
ATOM 608 N N . PRO A 1 87 ? -0.715 -6.688 -15.296 1.00 94.81 87 PRO A N 1
ATOM 609 C CA . PRO A 1 87 ? 0.613 -6.488 -15.879 1.00 94.81 87 PRO A CA 1
ATOM 610 C C . PRO A 1 87 ? 0.942 -5.025 -16.197 1.00 94.81 87 PRO A C 1
ATOM 612 O O . PRO A 1 87 ? 2.092 -4.606 -16.050 1.00 94.81 87 PRO A O 1
ATOM 615 N N . ARG A 1 88 ? -0.073 -4.210 -16.524 1.00 96.56 88 ARG A N 1
ATOM 616 C CA . ARG A 1 88 ? 0.092 -2.781 -16.823 1.00 96.56 88 ARG A CA 1
ATOM 617 C C . ARG A 1 88 ? 0.707 -2.001 -15.668 1.00 96.56 88 ARG A C 1
ATOM 619 O O . ARG A 1 88 ? 1.351 -0.985 -15.910 1.00 96.56 88 ARG A O 1
ATOM 626 N N . TYR A 1 89 ? 0.543 -2.452 -14.423 1.00 96.44 89 TYR A N 1
ATOM 627 C CA . TYR A 1 89 ? 1.221 -1.839 -13.282 1.00 96.44 89 TYR A CA 1
ATOM 628 C C . TYR A 1 89 ? 2.739 -1.916 -13.432 1.00 96.44 89 TYR A C 1
ATOM 630 O O . TYR A 1 89 ? 3.424 -0.922 -13.193 1.00 96.44 89 TYR A O 1
ATOM 638 N N . ARG A 1 90 ? 3.265 -3.063 -13.869 1.00 95.75 90 ARG A N 1
ATOM 639 C CA . ARG A 1 90 ? 4.704 -3.245 -14.064 1.00 95.75 90 ARG A CA 1
ATOM 640 C C . ARG A 1 90 ? 5.186 -2.508 -15.294 1.00 95.75 90 ARG A C 1
ATOM 642 O O . ARG A 1 90 ? 6.146 -1.756 -15.165 1.00 95.75 90 ARG A O 1
ATOM 649 N N . ASP A 1 91 ? 4.466 -2.629 -16.405 1.00 96.81 91 ASP A N 1
ATOM 650 C CA . ASP A 1 91 ? 4.794 -1.963 -17.671 1.00 96.81 91 ASP A CA 1
ATOM 651 C C . ASP A 1 91 ? 4.781 -0.428 -17.543 1.00 96.81 91 ASP A C 1
ATOM 653 O O . ASP A 1 91 ? 5.594 0.283 -18.127 1.00 96.81 91 ASP A O 1
ATOM 657 N N . ALA A 1 92 ? 3.885 0.130 -16.727 1.00 96.88 92 ALA A N 1
ATOM 658 C CA . ALA A 1 92 ? 3.837 1.572 -16.498 1.00 96.88 92 ALA A CA 1
ATOM 659 C C . ALA A 1 92 ? 4.852 2.054 -15.445 1.00 96.88 92 ALA A C 1
ATOM 661 O O . ALA A 1 92 ? 5.070 3.261 -15.310 1.00 96.88 92 ALA A O 1
ATOM 662 N N . ARG A 1 93 ? 5.449 1.149 -14.654 1.00 96.12 93 ARG A N 1
ATOM 663 C CA . ARG A 1 93 ? 6.234 1.502 -13.458 1.00 96.12 93 ARG A CA 1
ATOM 664 C C . ARG A 1 93 ? 7.549 0.739 -13.349 1.00 96.12 93 ARG A C 1
ATOM 666 O O . ARG A 1 93 ? 7.946 0.380 -12.247 1.00 96.12 93 ARG A O 1
ATOM 673 N N . HIS A 1 94 ? 8.272 0.562 -14.450 1.00 94.38 94 HIS A N 1
ATOM 674 C CA . HIS A 1 94 ? 9.507 -0.241 -14.508 1.00 94.38 94 HIS A CA 1
ATOM 675 C C . HIS A 1 94 ? 10.502 0.038 -13.361 1.00 94.38 94 HIS A C 1
ATOM 677 O O . HIS A 1 94 ? 11.091 -0.887 -12.816 1.00 94.38 94 HIS A O 1
ATOM 683 N N . ALA A 1 95 ? 10.680 1.308 -12.975 1.00 96.31 95 ALA A N 1
ATOM 684 C CA . ALA A 1 95 ? 11.617 1.710 -11.920 1.00 96.31 95 ALA A CA 1
ATOM 685 C C . ALA A 1 95 ? 11.054 1.619 -10.487 1.00 96.31 95 ALA A C 1
ATOM 687 O O . ALA A 1 95 ? 11.813 1.709 -9.526 1.00 96.31 95 ALA A O 1
ATOM 688 N N . LEU A 1 96 ? 9.732 1.515 -10.333 1.00 96.38 96 LEU A N 1
ATOM 689 C CA . LEU A 1 96 ? 9.039 1.606 -9.041 1.00 96.38 96 LEU A CA 1
ATOM 690 C C . LEU A 1 96 ? 8.275 0.331 -8.675 1.00 96.38 96 LEU A C 1
ATOM 692 O O . LEU A 1 96 ? 7.872 0.189 -7.521 1.00 96.38 96 LEU A O 1
ATOM 696 N N . ALA A 1 97 ? 8.025 -0.555 -9.636 1.00 97.31 97 ALA A N 1
ATOM 697 C CA . ALA A 1 97 ? 7.272 -1.777 -9.429 1.00 97.31 97 ALA 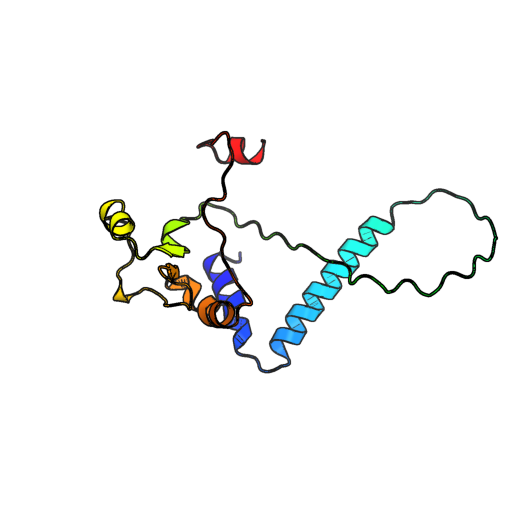A CA 1
ATOM 698 C C . ALA A 1 97 ? 7.988 -2.694 -8.435 1.00 97.31 97 ALA A C 1
ATOM 700 O O . ALA A 1 97 ? 9.201 -2.892 -8.508 1.00 97.31 97 ALA A O 1
ATOM 701 N N . ILE A 1 98 ? 7.221 -3.267 -7.511 1.00 97.19 98 ILE A N 1
ATOM 702 C CA . ILE A 1 98 ? 7.770 -4.178 -6.507 1.00 97.19 98 ILE A CA 1
ATOM 703 C C . ILE A 1 98 ? 7.944 -5.574 -7.125 1.00 97.19 98 ILE A C 1
ATOM 705 O O . ILE A 1 98 ? 7.038 -6.045 -7.836 1.00 97.19 98 ILE A O 1
ATOM 709 N N . PRO A 1 99 ? 9.089 -6.245 -6.885 1.00 95.50 99 PRO A N 1
ATOM 710 C CA . PRO A 1 99 ? 9.288 -7.623 -7.312 1.00 95.50 99 PRO A CA 1
ATOM 711 C C . PRO A 1 99 ? 8.174 -8.528 -6.789 1.00 95.50 99 PRO A C 1
ATOM 713 O O . PRO A 1 99 ? 7.776 -8.417 -5.634 1.00 95.50 99 PRO A O 1
ATOM 716 N N . GLU A 1 100 ? 7.687 -9.445 -7.627 1.00 93.88 100 GLU A N 1
ATOM 717 C CA . GLU A 1 100 ? 6.603 -10.371 -7.253 1.00 93.88 100 GLU A CA 1
ATOM 718 C C . GLU A 1 100 ? 6.948 -11.170 -5.984 1.00 93.88 100 GLU A C 1
ATOM 720 O O . GLU A 1 100 ? 6.092 -11.382 -5.133 1.00 93.88 100 GLU A O 1
ATOM 725 N N . ALA A 1 101 ? 8.223 -11.538 -5.822 1.00 96.00 101 ALA A N 1
ATOM 726 C CA . ALA A 1 101 ? 8.720 -12.283 -4.666 1.00 96.00 101 ALA A CA 1
ATOM 727 C C . ALA A 1 101 ? 8.622 -11.518 -3.332 1.00 96.00 101 ALA A C 1
ATOM 729 O O . ALA A 1 101 ? 8.600 -12.148 -2.278 1.00 96.00 101 ALA A O 1
ATOM 730 N N . ASP A 1 102 ? 8.547 -10.185 -3.375 1.00 96.94 102 ASP A N 1
ATOM 731 C 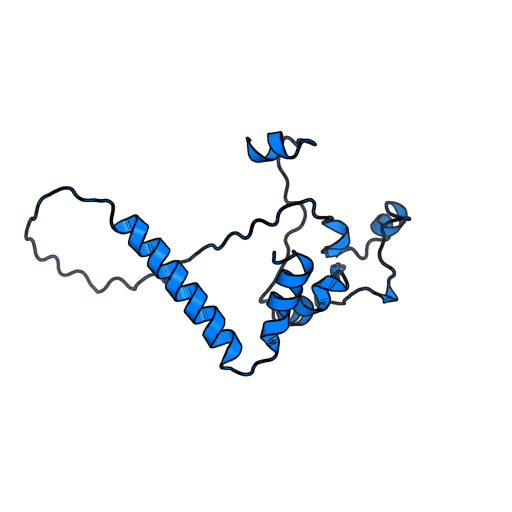CA . ASP A 1 102 ? 8.490 -9.333 -2.183 1.00 96.94 102 ASP A CA 1
ATOM 732 C C . ASP A 1 102 ? 7.049 -8.933 -1.820 1.00 96.94 102 ASP A C 1
ATOM 734 O O . ASP A 1 102 ? 6.814 -8.250 -0.816 1.00 96.94 102 ASP A O 1
ATOM 738 N N . LEU A 1 103 ? 6.072 -9.313 -2.649 1.00 96.94 103 LEU A N 1
ATOM 739 C CA . LEU A 1 103 ? 4.672 -8.980 -2.432 1.00 96.94 103 LEU A CA 1
ATOM 740 C C . LEU A 1 103 ? 4.093 -9.752 -1.250 1.00 96.94 103 LEU A C 1
ATOM 742 O O . LEU A 1 103 ? 4.347 -10.937 -1.046 1.00 96.94 103 LEU A O 1
ATOM 746 N N . VAL A 1 104 ? 3.234 -9.074 -0.496 1.00 97.50 104 VAL A N 1
ATOM 747 C CA . VAL A 1 104 ? 2.482 -9.695 0.591 1.00 97.50 104 VAL A CA 1
ATOM 748 C C . VAL A 1 104 ? 1.111 -10.089 0.065 1.00 97.50 104 VAL A C 1
ATOM 750 O O . VAL A 1 104 ? 0.285 -9.227 -0.239 1.00 97.50 104 VAL A O 1
ATOM 753 N N . ALA A 1 105 ? 0.859 -11.392 -0.010 1.00 96.12 105 ALA A N 1
ATOM 754 C CA . ALA A 1 105 ? -0.439 -11.919 -0.405 1.00 96.1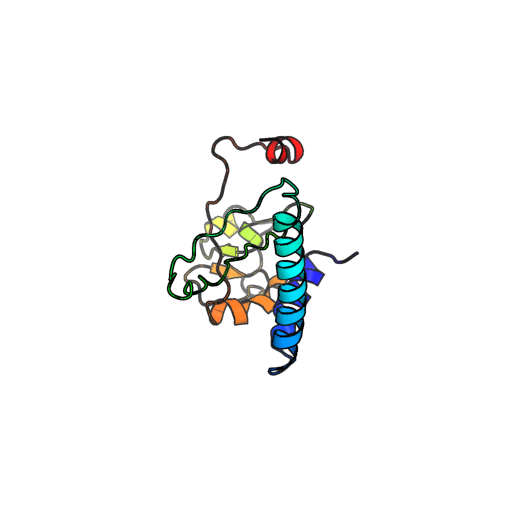2 105 ALA A CA 1
ATOM 755 C C . ALA A 1 105 ? -1.520 -11.627 0.651 1.00 96.12 105 ALA A C 1
ATOM 757 O O . ALA A 1 105 ? -1.295 -11.743 1.859 1.00 96.12 105 ALA A O 1
ATOM 758 N N . ILE A 1 106 ? -2.714 -11.292 0.171 1.00 96.12 106 ILE A N 1
ATOM 759 C CA . ILE A 1 106 ? -3.929 -11.059 0.959 1.00 96.12 106 ILE A CA 1
ATOM 760 C C . ILE A 1 106 ? -5.113 -11.753 0.282 1.00 96.12 106 ILE A C 1
ATOM 762 O O . ILE A 1 106 ? -5.059 -12.062 -0.907 1.00 96.12 106 ILE A O 1
ATOM 766 N N . ASN A 1 107 ? -6.207 -11.984 1.006 1.00 93.81 107 ASN A N 1
ATOM 767 C CA . ASN A 1 107 ? -7.441 -12.562 0.460 1.00 93.81 107 ASN A CA 1
ATOM 768 C C . ASN A 1 107 ? -8.269 -11.558 -0.377 1.00 93.81 107 ASN A C 1
ATOM 770 O O . ASN A 1 107 ? -9.495 -11.536 -0.308 1.00 93.81 107 ASN A O 1
ATOM 774 N N . ALA A 1 108 ? -7.604 -10.731 -1.184 1.00 86.81 108 ALA A N 1
ATOM 775 C CA . ALA A 1 108 ? -8.230 -9.851 -2.159 1.00 86.81 108 ALA A CA 1
ATOM 776 C C . ALA A 1 108 ? -7.874 -10.335 -3.564 1.00 86.81 108 ALA A C 1
ATOM 778 O O . ALA A 1 108 ? -6.707 -10.340 -3.956 1.00 86.81 108 ALA A O 1
ATOM 779 N N . ALA A 1 109 ? -8.884 -10.747 -4.330 1.00 87.00 109 ALA A N 1
ATOM 780 C CA . ALA A 1 109 ? -8.669 -11.192 -5.698 1.00 87.00 109 ALA A CA 1
ATOM 781 C C . ALA A 1 109 ? -8.001 -10.077 -6.514 1.00 87.00 109 ALA A C 1
ATOM 783 O O . ALA A 1 109 ? -8.532 -8.975 -6.635 1.00 87.00 109 ALA A O 1
ATOM 784 N N . GLY A 1 110 ? -6.829 -10.385 -7.065 1.00 93.19 110 GLY A N 1
ATOM 785 C CA . GLY A 1 110 ? -6.103 -9.496 -7.959 1.00 93.19 110 GLY A CA 1
ATOM 786 C C . GLY A 1 110 ? -5.280 -8.393 -7.292 1.00 93.19 110 GLY A C 1
ATOM 787 O O . GLY A 1 110 ? -4.769 -7.553 -8.032 1.00 93.19 110 GLY A O 1
ATOM 788 N N . TYR A 1 111 ? -5.105 -8.402 -5.965 1.00 96.12 111 TYR A N 1
ATOM 789 C CA . TYR A 1 111 ? -4.275 -7.423 -5.255 1.00 96.12 111 TYR A CA 1
ATOM 790 C C . TYR A 1 111 ? -3.325 -8.057 -4.236 1.00 96.12 111 TYR A C 1
ATOM 792 O O . TYR A 1 111 ? -3.632 -9.072 -3.613 1.00 96.12 111 TYR A O 1
ATOM 800 N N . SER A 1 112 ? -2.206 -7.374 -4.013 1.00 97.12 112 SER A N 1
ATOM 801 C CA . SER A 1 112 ? -1.213 -7.672 -2.981 1.00 97.12 112 SER A CA 1
ATOM 802 C C . SER A 1 112 ? -0.862 -6.407 -2.194 1.00 97.12 112 SER A C 1
ATOM 804 O O . SER A 1 112 ? -1.102 -5.287 -2.645 1.00 97.12 112 SER A O 1
ATOM 806 N N . LEU A 1 113 ? -0.272 -6.557 -1.011 1.00 97.06 113 LEU A N 1
ATOM 807 C CA . LEU A 1 113 ? 0.214 -5.434 -0.210 1.00 97.06 113 LEU A CA 1
ATOM 808 C C . LEU A 1 113 ? 1.719 -5.212 -0.391 1.00 97.06 113 LEU A C 1
ATOM 810 O O . LEU A 1 113 ? 2.490 -6.141 -0.642 1.00 97.06 113 LEU A O 1
ATOM 814 N N . HIS A 1 114 ? 2.143 -3.965 -0.177 1.00 97.00 114 HIS A N 1
ATOM 815 C CA . HIS A 1 114 ? 3.555 -3.626 -0.001 1.00 97.00 114 HIS A CA 1
ATOM 816 C C . HIS A 1 114 ? 4.194 -4.474 1.122 1.00 97.00 114 HIS A C 1
ATOM 818 O O . HIS A 1 114 ? 3.569 -4.626 2.175 1.00 97.00 114 HIS A O 1
ATOM 824 N N . PRO A 1 115 ? 5.471 -4.892 1.019 1.00 96.06 115 PRO A N 1
ATOM 825 C CA . PRO A 1 115 ? 6.166 -5.629 2.084 1.00 96.06 115 PRO A CA 1
ATOM 826 C C . PRO A 1 115 ? 6.118 -4.945 3.459 1.00 96.06 115 PRO A C 1
ATOM 828 O O . PRO A 1 115 ? 5.883 -5.571 4.487 1.00 96.06 115 PRO A O 1
ATOM 831 N N . SER A 1 116 ? 6.255 -3.617 3.503 1.00 94.25 116 SER A N 1
ATOM 832 C CA . SER A 1 116 ? 6.129 -2.846 4.757 1.00 94.25 116 SER A CA 1
ATOM 833 C C . SER A 1 116 ? 4.725 -2.828 5.374 1.00 94.25 116 SER A C 1
ATOM 835 O O . SER A 1 116 ? 4.557 -2.279 6.460 1.00 94.25 116 SER A O 1
ATOM 837 N N . LEU A 1 117 ? 3.719 -3.336 4.665 1.00 94.81 117 LEU A N 1
ATOM 838 C CA . LEU A 1 117 ? 2.346 -3.497 5.135 1.00 94.81 117 LEU A CA 1
ATOM 839 C C . LEU A 1 117 ? 2.045 -4.957 5.501 1.00 94.81 117 LEU A C 1
ATOM 841 O O . LEU A 1 117 ? 0.906 -5.251 5.847 1.00 94.81 117 LEU A O 1
ATOM 845 N N . ALA A 1 118 ? 3.046 -5.851 5.497 1.00 95.06 118 ALA A N 1
ATOM 846 C CA . ALA A 1 118 ? 2.905 -7.234 5.961 1.00 95.06 118 ALA A CA 1
ATOM 847 C C . ALA A 1 118 ? 2.152 -7.373 7.298 1.00 95.06 118 ALA A C 1
ATOM 849 O O . ALA A 1 118 ? 1.289 -8.246 7.393 1.00 95.06 118 ALA A O 1
ATOM 850 N N . PRO A 1 119 ? 2.365 -6.493 8.300 1.00 93.75 119 PRO A N 1
ATOM 851 C CA . PRO A 1 119 ? 1.621 -6.562 9.557 1.00 93.75 119 PRO A CA 1
ATOM 852 C C . PRO A 1 119 ? 0.096 -6.381 9.420 1.00 93.75 119 PRO A C 1
ATOM 854 O O . PRO A 1 119 ? -0.641 -6.764 10.321 1.00 93.75 119 PRO A O 1
ATOM 857 N N . LEU A 1 120 ? -0.402 -5.811 8.315 1.00 93.44 120 LEU A N 1
ATOM 858 C CA . LEU A 1 120 ? -1.838 -5.645 8.062 1.00 93.44 120 LEU A CA 1
ATOM 859 C C . LEU A 1 120 ? -2.483 -6.861 7.387 1.00 93.44 120 LEU A C 1
ATOM 861 O O . LEU A 1 120 ? -3.704 -6.989 7.435 1.00 93.44 120 LEU A O 1
ATOM 865 N N . ALA A 1 121 ? -1.704 -7.765 6.785 1.00 94.50 121 ALA A N 1
ATOM 866 C CA . ALA A 1 121 ? -2.249 -8.915 6.063 1.00 94.50 121 ALA A CA 1
ATOM 867 C C . ALA A 1 121 ? -3.138 -9.830 6.932 1.00 94.50 121 ALA A C 1
ATOM 869 O O . ALA A 1 121 ? -4.201 -10.227 6.454 1.00 94.50 121 ALA A O 1
ATOM 870 N N . PRO A 1 122 ? -2.812 -10.124 8.210 1.00 93.56 122 PRO A N 1
ATOM 871 C CA . PRO A 1 122 ? -3.711 -10.891 9.072 1.00 93.56 122 PRO A CA 1
ATOM 872 C C . PRO A 1 122 ? -5.058 -10.192 9.302 1.00 93.56 122 PRO A C 1
ATOM 874 O O . PRO A 1 122 ? -6.097 -10.841 9.239 1.00 93.56 122 PRO A O 1
ATOM 877 N N . LEU A 1 123 ? -5.051 -8.872 9.519 1.00 92.94 123 LEU A N 1
ATOM 878 C CA . LEU A 1 123 ? -6.265 -8.076 9.743 1.00 92.94 123 LEU A CA 1
ATOM 879 C C . LEU A 1 123 ? -7.135 -8.001 8.487 1.00 92.94 123 LEU A C 1
ATOM 881 O O . LEU A 1 123 ? -8.364 -8.084 8.567 1.00 92.94 123 LEU A O 1
ATOM 885 N N . TRP A 1 124 ? -6.484 -7.883 7.331 1.00 94.50 124 TRP A N 1
ATOM 886 C CA . TRP A 1 124 ? -7.126 -7.957 6.029 1.00 94.50 124 TRP A CA 1
ATOM 887 C C . TRP A 1 124 ? -7.799 -9.319 5.836 1.00 94.50 124 TRP A C 1
ATOM 889 O O . TRP A 1 124 ? -8.995 -9.392 5.569 1.00 94.50 124 TRP A O 1
ATOM 899 N N . ASN A 1 125 ? -7.061 -10.407 6.074 1.00 92.75 125 ASN A N 1
ATOM 900 C CA . ASN A 1 125 ? -7.571 -11.769 5.917 1.00 92.75 125 ASN A CA 1
ATOM 901 C C . ASN A 1 125 ? -8.719 -12.099 6.890 1.00 92.75 125 ASN A C 1
ATOM 903 O O . ASN A 1 125 ? -9.550 -12.954 6.594 1.00 92.75 125 ASN A O 1
ATOM 907 N N . GLN A 1 126 ? -8.794 -11.395 8.022 1.00 94.25 126 GLN A N 1
ATOM 908 C CA . GLN A 1 126 ? -9.898 -11.458 8.986 1.00 94.25 126 GLN A CA 1
ATOM 909 C C . GLN A 1 126 ? -11.107 -10.581 8.603 1.00 94.25 126 GLN A C 1
ATOM 911 O O . GLN A 1 126 ? -12.107 -10.589 9.315 1.00 94.25 126 GLN A O 1
ATOM 916 N N . GLY A 1 127 ? -11.033 -9.803 7.518 1.00 93.00 127 GLY A N 1
ATOM 917 C CA . GLY A 1 127 ? -12.103 -8.896 7.085 1.00 93.00 127 GLY A CA 1
ATOM 918 C C . GLY A 1 127 ? -12.255 -7.642 7.954 1.00 93.00 127 GLY A C 1
ATOM 919 O O . GLY A 1 127 ? -13.273 -6.961 7.879 1.00 93.00 127 GLY A O 1
ATOM 920 N N . THR A 1 128 ? -11.257 -7.328 8.786 1.00 92.31 128 THR A N 1
ATOM 921 C CA . THR A 1 128 ? -11.270 -6.148 9.677 1.00 92.31 128 THR A CA 1
ATOM 922 C C . THR A 1 128 ? -10.634 -4.908 9.050 1.00 92.31 128 THR A C 1
ATOM 924 O O . THR A 1 128 ? -10.810 -3.798 9.546 1.00 92.31 128 THR A O 1
ATOM 927 N N . VAL A 1 129 ? -9.912 -5.091 7.943 1.00 91.94 129 VAL A N 1
ATOM 928 C CA . VAL A 1 129 ? -9.323 -4.031 7.123 1.00 91.94 129 VAL A CA 1
ATOM 929 C C . VAL A 1 129 ? -9.716 -4.283 5.673 1.00 91.94 129 VAL A C 1
ATOM 931 O O . VAL A 1 129 ? -9.724 -5.422 5.216 1.00 91.94 129 VAL A O 1
ATOM 934 N N . THR A 1 130 ? -10.022 -3.210 4.953 1.00 92.62 130 THR A N 1
ATOM 935 C CA . THR A 1 130 ? -10.246 -3.219 3.507 1.00 92.62 130 THR A CA 1
ATOM 936 C C . THR A 1 130 ? -9.689 -1.932 2.906 1.00 92.62 130 THR A C 1
ATOM 938 O O . THR A 1 130 ? -9.390 -0.980 3.634 1.00 92.62 130 THR A O 1
ATOM 941 N N . ALA A 1 131 ? -9.567 -1.885 1.586 1.00 91.56 131 ALA A N 1
ATOM 942 C CA . ALA A 1 131 ? -9.224 -0.676 0.858 1.00 91.56 131 ALA A CA 1
ATOM 943 C C . ALA A 1 131 ? -10.268 -0.387 -0.220 1.00 91.56 131 ALA A C 1
ATOM 945 O O . ALA A 1 131 ? -10.873 -1.297 -0.782 1.00 91.56 131 ALA A O 1
ATOM 946 N N . TYR A 1 132 ? -10.431 0.896 -0.523 1.00 90.19 132 TYR A N 1
ATOM 947 C CA . TYR A 1 132 ? -11.250 1.378 -1.626 1.00 90.19 132 TYR A CA 1
ATOM 948 C C . TYR A 1 132 ? -10.337 2.071 -2.636 1.00 90.19 132 TYR A C 1
ATOM 950 O O . TYR A 1 132 ? -9.639 3.027 -2.294 1.00 90.19 132 TYR A O 1
ATOM 958 N N . GLU A 1 133 ? -10.315 1.564 -3.867 1.00 88.12 133 GLU A N 1
ATOM 959 C CA . GLU A 1 133 ? -9.601 2.180 -4.987 1.00 88.12 133 GLU A CA 1
ATOM 960 C C . GLU A 1 133 ? -10.491 3.221 -5.691 1.00 88.12 133 GLU A C 1
ATOM 962 O O . GLU A 1 133 ? -11.703 3.263 -5.489 1.00 88.12 133 GLU A O 1
ATOM 967 N N . GLY A 1 134 ? -9.895 4.075 -6.525 1.00 85.00 134 GLY A N 1
ATOM 968 C CA . GLY A 1 134 ? -10.638 5.019 -7.364 1.00 85.00 134 GLY A CA 1
ATOM 969 C C . GLY A 1 134 ? -11.172 6.244 -6.622 1.00 85.00 134 GLY A C 1
ATOM 970 O O . GLY A 1 134 ? -11.956 7.003 -7.186 1.00 85.00 134 GLY A O 1
ATOM 971 N N . ILE A 1 135 ? -10.745 6.467 -5.376 1.00 87.25 135 ILE A N 1
ATOM 972 C CA . ILE A 1 135 ? -11.100 7.671 -4.622 1.00 87.25 135 ILE A CA 1
ATOM 973 C C . ILE A 1 135 ? -10.288 8.855 -5.154 1.00 87.25 135 ILE A C 1
ATOM 975 O O . ILE A 1 135 ? -9.057 8.829 -5.173 1.00 87.25 135 ILE A O 1
ATOM 979 N N . GLY A 1 136 ? -10.978 9.915 -5.562 1.00 83.38 136 GLY A N 1
ATOM 980 C CA . GLY A 1 136 ? -10.355 11.131 -6.062 1.00 83.38 136 GLY A CA 1
ATOM 981 C C . GLY A 1 136 ? -11.337 12.294 -6.118 1.00 83.38 136 GLY A C 1
ATOM 982 O O . GLY A 1 136 ? -12.545 12.116 -5.983 1.00 83.38 136 GLY A O 1
ATOM 983 N N . MET A 1 137 ? -10.805 13.495 -6.324 1.00 81.69 137 MET A N 1
ATOM 984 C CA . MET A 1 137 ? -11.606 14.698 -6.540 1.00 81.69 137 MET A CA 1
ATOM 985 C C . MET A 1 137 ? -11.950 14.845 -8.022 1.00 81.69 137 MET A C 1
ATOM 987 O O . MET A 1 137 ? -11.159 14.451 -8.884 1.00 81.69 137 MET A O 1
ATOM 991 N N . LYS A 1 138 ? -13.113 15.443 -8.315 1.00 82.19 138 LYS A N 1
ATOM 992 C CA . LYS A 1 138 ? -13.530 15.782 -9.686 1.00 82.19 138 LYS A CA 1
ATOM 993 C C . LYS A 1 138 ? -12.489 16.679 -10.372 1.00 82.19 138 LYS A C 1
ATOM 995 O O . LYS A 1 138 ? -12.113 16.410 -11.509 1.00 82.19 138 LYS A O 1
ATOM 1000 N N . ASP A 1 139 ? -12.018 17.711 -9.674 1.00 84.00 139 ASP A N 1
ATOM 1001 C CA . ASP A 1 139 ? -11.041 18.669 -10.191 1.00 84.00 139 ASP A CA 1
ATOM 1002 C C . ASP A 1 139 ? -9.682 18.404 -9.526 1.00 84.00 139 ASP A C 1
ATOM 1004 O O . ASP A 1 139 ? -9.386 18.860 -8.423 1.00 84.00 139 ASP A O 1
ATOM 1008 N N . GLN A 1 140 ? -8.857 17.588 -10.182 1.00 79.44 140 GLN A N 1
ATOM 1009 C CA . GLN A 1 140 ? -7.568 17.155 -9.642 1.00 79.44 140 GLN A CA 1
ATOM 1010 C C . GLN A 1 140 ? -6.547 18.302 -9.655 1.00 79.44 140 GLN A C 1
ATOM 1012 O O . GLN A 1 140 ? -6.156 18.802 -10.711 1.00 79.44 140 GLN A O 1
ATOM 1017 N N . SER A 1 141 ? -6.047 18.675 -8.476 1.00 80.00 141 SER A N 1
ATOM 1018 C CA . SER A 1 141 ? -4.904 19.578 -8.331 1.00 80.00 141 SER A CA 1
ATOM 1019 C C . SER A 1 141 ? -3.613 18.784 -8.139 1.00 80.00 141 SER A C 1
ATOM 1021 O O . SER A 1 141 ? -3.526 17.901 -7.291 1.00 80.00 141 SER A O 1
ATOM 1023 N N . ARG A 1 142 ? -2.555 19.157 -8.870 1.00 80.00 142 ARG A N 1
ATOM 1024 C CA . ARG A 1 142 ? -1.194 18.628 -8.644 1.00 80.00 142 ARG A CA 1
ATOM 1025 C C . ARG A 1 142 ? -0.466 19.322 -7.484 1.00 80.00 142 ARG A C 1
ATOM 1027 O O . ARG A 1 142 ? 0.629 18.902 -7.122 1.00 80.00 142 ARG A O 1
ATOM 1034 N N . SER A 1 143 ? -1.041 20.391 -6.926 1.00 80.62 143 SER A N 1
ATOM 1035 C CA . SER A 1 143 ? -0.510 21.089 -5.752 1.00 80.62 143 SER A CA 1
ATOM 1036 C C . SER A 1 143 ? -1.162 20.555 -4.485 1.00 80.62 143 SER A C 1
ATOM 1038 O O . SER A 1 143 ? -2.383 20.615 -4.346 1.00 80.62 143 SER A O 1
ATOM 1040 N N . HIS A 1 144 ? -0.322 20.093 -3.558 1.00 75.56 144 HIS A N 1
ATOM 1041 C CA . HIS A 1 144 ? -0.731 19.608 -2.242 1.00 75.56 144 HIS A CA 1
ATOM 1042 C C . HIS A 1 144 ? -1.475 20.677 -1.431 1.00 75.56 144 HIS A C 1
ATOM 1044 O O . HIS A 1 144 ? -2.485 20.365 -0.818 1.00 75.56 144 HIS A O 1
ATOM 1050 N N . PHE A 1 145 ? -1.023 21.936 -1.489 1.00 76.75 145 PHE A N 1
ATOM 1051 C CA . PHE A 1 145 ? -1.668 23.055 -0.792 1.00 76.75 145 PHE A CA 1
ATOM 1052 C C . PHE A 1 145 ? -3.061 23.332 -1.355 1.00 76.75 145 PHE A C 1
ATOM 1054 O O . PHE A 1 145 ? -4.043 23.307 -0.627 1.00 76.75 145 PHE A O 1
ATOM 1061 N N . LYS A 1 146 ? -3.160 23.475 -2.682 1.00 77.56 146 LYS A N 1
ATOM 1062 C CA . LYS A 1 146 ? -4.452 23.726 -3.333 1.00 77.56 146 LYS A CA 1
ATOM 1063 C C . LYS A 1 146 ? -5.442 22.580 -3.128 1.00 77.56 146 LYS A C 1
ATOM 1065 O O . LYS A 1 146 ? -6.624 22.844 -3.053 1.00 77.56 146 LYS A O 1
ATOM 1070 N N . ALA A 1 147 ? -4.963 21.335 -3.059 1.00 74.88 147 ALA A N 1
ATOM 1071 C CA . ALA A 1 147 ? -5.810 20.163 -2.847 1.00 74.88 147 ALA A CA 1
ATOM 1072 C C . ALA A 1 147 ? -6.319 20.014 -1.400 1.00 74.88 147 ALA A C 1
ATOM 1074 O O . ALA A 1 147 ? -7.223 19.220 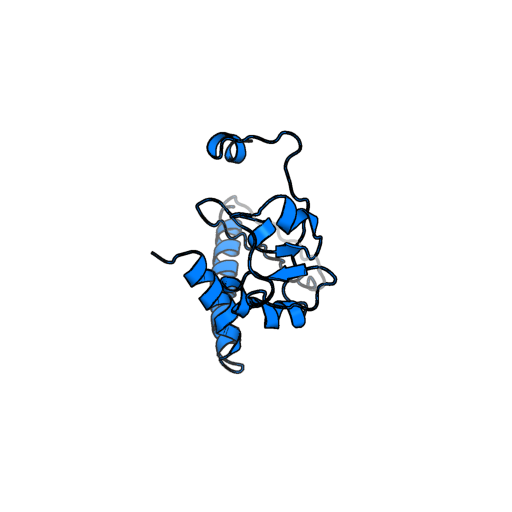-1.183 1.00 74.88 147 ALA A O 1
ATOM 1075 N N . MET A 1 148 ? -5.724 20.709 -0.421 1.00 77.25 148 MET A N 1
ATOM 1076 C CA . MET A 1 148 ? -6.257 20.767 0.949 1.00 77.25 148 MET A CA 1
ATOM 1077 C C . MET A 1 148 ? -7.221 21.937 1.160 1.00 77.25 148 MET A C 1
ATOM 1079 O O . MET A 1 148 ? -8.074 21.847 2.036 1.00 77.25 148 MET A O 1
ATOM 1083 N N . ASP A 1 149 ? -7.066 23.020 0.393 1.00 75.31 149 ASP A N 1
ATOM 1084 C CA . ASP A 1 149 ? -7.887 24.233 0.521 1.00 75.31 149 ASP A CA 1
ATOM 1085 C C . ASP A 1 149 ? -9.266 24.133 -0.164 1.00 75.31 149 ASP A C 1
ATOM 1087 O O . ASP A 1 149 ? -10.124 24.985 0.069 1.00 75.31 149 ASP A O 1
ATOM 1091 N N . THR A 1 150 ? -9.469 23.143 -1.037 1.00 59.47 150 THR A N 1
ATOM 1092 C CA . THR A 1 150 ? -10.706 22.915 -1.816 1.00 59.47 150 THR A CA 1
ATOM 1093 C C . THR A 1 150 ? -11.451 21.685 -1.341 1.00 59.47 150 THR A C 1
ATOM 1095 O O . THR A 1 150 ? -12.692 21.760 -1.223 1.00 59.47 150 THR A O 1
#

Foldseek 3Di:
DQAPLNVLLVVLVLPPDPPVSCVVVVVVVVVVQVVVVVVVVPPDDDDDDDDDDDPDDPPPPPPDDDDDDDDHPDDDDVCQAKPFQPCVSCVVCVPNDDPPVQWADAPDPGITGHNSNNSCRVCRNVVNDDDDPPDDDPDDDPDPVVVVVD

pLDDT: mean 73.71, std 21.64, range [31.81, 97.5]

Radius of gyration: 22.12 Å; chains: 1; bounding box: 55×41×52 Å